Protein AF-A0A453C7H9-F1 (afdb_monomer)

Solvent-accessible surface area (backbone atoms only — not comparable to full-atom values): 8971 Å² total; per-residue (Å²): 104,74,91,71,51,51,83,76,53,84,48,69,52,70,40,24,68,47,97,87,69,44,64,48,38,49,47,71,56,52,51,54,49,48,54,53,46,32,64,76,57,70,44,81,56,38,43,32,42,24,43,53,42,74,26,90,89,40,64,57,54,55,31,38,53,42,52,50,50,38,36,75,70,54,40,25,74,35,36,28,39,18,72,64,52,50,68,54,49,54,53,29,35,74,70,41,71,64,36,28,60,39,48,76,50,50,99,89,40,60,74,49,63,77,46,40,51,55,45,55,59,60,71,41,68,86,60,91,59,77,64,59,74,52,66,50,83,73,80,79,78,76,82,76,88,77,78,90,77,92,80,133

InterPro domains:
  IPR023210 NADP-dependent oxidoreductase domain [PF00248] (4-121)
  IPR036812 NAD(P)-dependent oxidoreductase domain superfamily [G3DSA:3.20.20.100] (1-128)
  IPR036812 NAD(P)-dependent oxidoreductase domain superfamily [SSF51430] (5-122)
  IPR050791 Aldo/Keto Reductase [PTHR43625] (3-123)

Radius of gyration: 18.59 Å; Cα contacts (8 Å, |Δi|>4): 215; chains: 1; bounding box: 72×34×39 Å

Secondary structure (DSSP, 8-state):
-TTTGGGG---EEEE-B-TT--B---HHHHHHHHHHHHHHHT-S-EEEEEESS--SSS-HHHHHHHHHHHHHTTSEEEEEEES--HHHHHHHHHHS-EEEEE---BTTB-GGGTTHHHHHHHHTSS--------------------------

Structure (mmCIF, N/CA/C/O backbone):
data_AF-A0A453C7H9-F1
#
_entry.id   AF-A0A453C7H9-F1
#
loop_
_atom_site.group_PDB
_atom_site.id
_atom_site.type_symbol
_atom_site.label_atom_id
_atom_site.label_alt_id
_atom_site.label_comp_id
_atom_site.label_asym_id
_atom_site.label_entity_id
_atom_site.label_seq_id
_atom_site.pdbx_PDB_ins_code
_atom_site.Cartn_x
_atom_site.Cartn_y
_atom_site.Cartn_z
_atom_site.occupancy
_atom_site.B_iso_or_equiv
_atom_site.auth_seq_id
_atom_site.auth_comp_id
_atom_site.auth_asym_id
_atom_site.auth_atom_id
_atom_site.pdbx_PDB_model_num
ATOM 1 N N . LEU A 1 1 ? -5.300 3.033 21.715 1.00 62.72 1 LEU A N 1
ATOM 2 C CA . LEU A 1 1 ? -5.987 4.305 21.370 1.00 62.72 1 LEU A CA 1
ATOM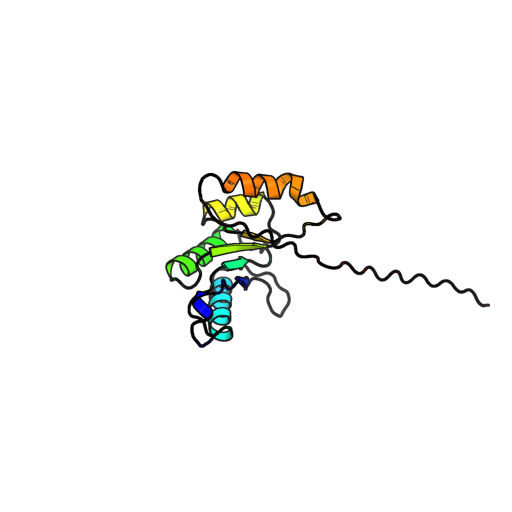 3 C C . LEU A 1 1 ? -7.303 4.422 22.161 1.00 62.72 1 LEU A C 1
ATOM 5 O O . LEU A 1 1 ? -8.373 4.353 21.574 1.00 62.72 1 LEU A O 1
ATOM 9 N N . GLN A 1 2 ? -7.241 4.536 23.494 1.00 60.38 2 GLN A N 1
ATOM 10 C CA . GLN A 1 2 ? -8.435 4.568 24.362 1.00 60.38 2 GLN A CA 1
ATOM 11 C C . GLN A 1 2 ? -8.985 5.997 24.545 1.00 60.38 2 GLN A C 1
ATOM 13 O O . GLN A 1 2 ? -8.281 6.969 24.279 1.00 60.38 2 GLN A O 1
ATOM 18 N N . GLY A 1 3 ? -10.243 6.122 24.993 1.00 67.12 3 GLY A N 1
ATOM 19 C CA . GLY A 1 3 ? -10.844 7.404 25.399 1.00 67.12 3 GLY A CA 1
ATOM 20 C C . GLY A 1 3 ? -11.319 8.317 24.258 1.00 67.12 3 GLY A C 1
ATOM 21 O O . GLY A 1 3 ? -11.226 9.533 24.375 1.00 67.12 3 GLY A O 1
ATOM 22 N N . GLY A 1 4 ? -11.777 7.761 23.128 1.00 75.69 4 GLY A N 1
ATOM 23 C CA . GLY A 1 4 ? -12.333 8.538 22.002 1.00 75.69 4 GLY A CA 1
ATOM 24 C C . GLY A 1 4 ? -11.297 9.212 21.089 1.00 75.69 4 GLY A C 1
ATOM 25 O O . GLY A 1 4 ? -11.651 9.788 20.063 1.00 75.69 4 GLY A O 1
ATOM 26 N N . ALA A 1 5 ? -10.000 9.107 21.401 1.00 83.69 5 ALA A N 1
ATOM 27 C CA . ALA A 1 5 ? -8.930 9.650 20.561 1.00 83.69 5 ALA A CA 1
ATOM 28 C C . ALA A 1 5 ? -8.818 8.952 19.193 1.00 83.69 5 ALA A C 1
ATOM 30 O O . ALA A 1 5 ? -8.348 9.565 18.237 1.00 83.69 5 ALA A O 1
ATOM 31 N N . ARG A 1 6 ? -9.268 7.691 19.079 1.00 89.00 6 ARG A N 1
ATOM 32 C CA . ARG A 1 6 ? -9.210 6.905 17.834 1.00 89.00 6 ARG A CA 1
ATOM 33 C C . ARG A 1 6 ? -9.883 7.617 16.661 1.00 89.00 6 ARG A C 1
ATOM 35 O O . ARG A 1 6 ? -9.363 7.547 15.554 1.00 89.00 6 ARG A O 1
ATOM 42 N N . GLU A 1 7 ? -10.997 8.298 16.901 1.00 86.88 7 GLU A N 1
ATOM 43 C CA . GLU A 1 7 ? -11.773 8.972 15.851 1.00 86.88 7 GLU A CA 1
ATOM 44 C C . GLU A 1 7 ? -11.144 10.294 15.399 1.00 86.88 7 GLU A C 1
ATOM 46 O O . GLU A 1 7 ? -11.455 10.806 14.328 1.00 86.88 7 GLU A O 1
ATOM 51 N N . LYS A 1 8 ? -10.205 10.825 16.191 1.00 90.06 8 LYS A N 1
ATOM 52 C CA . LYS A 1 8 ? -9.493 12.079 15.918 1.00 90.06 8 LYS A CA 1
ATOM 53 C C . LYS A 1 8 ? -8.161 11.871 15.198 1.00 90.06 8 LYS A C 1
ATOM 55 O O . LYS A 1 8 ? -7.481 12.850 14.909 1.00 90.06 8 LYS A O 1
ATOM 60 N N . VAL A 1 9 ? -7.767 10.622 14.939 1.00 91.12 9 VAL A N 1
ATOM 61 C CA . VAL A 1 9 ? -6.484 10.284 14.312 1.00 91.12 9 VAL A CA 1
ATOM 62 C C . VAL A 1 9 ? -6.677 9.373 13.108 1.00 91.12 9 VAL A C 1
ATOM 64 O O . VAL A 1 9 ? -7.509 8.466 13.126 1.00 91.12 9 VAL A O 1
ATOM 67 N N . GLN A 1 10 ? -5.862 9.583 12.076 1.00 93.06 10 GLN A N 1
ATOM 68 C CA . GLN A 1 10 ? -5.737 8.662 10.951 1.00 93.06 10 GLN A CA 1
ATOM 69 C C . GLN A 1 10 ? -4.538 7.747 11.195 1.00 93.06 10 GLN A C 1
ATOM 71 O O . GLN A 1 10 ? -3.390 8.189 11.226 1.00 93.06 10 GLN A O 1
ATOM 76 N N . LEU A 1 11 ? -4.810 6.461 11.392 1.00 94.88 11 LEU A N 1
ATOM 77 C CA . LEU A 1 11 ? -3.805 5.448 11.669 1.00 94.88 11 LEU A CA 1
ATOM 78 C C . LEU A 1 11 ? -3.299 4.827 10.367 1.00 94.88 11 LEU A C 1
ATOM 80 O O . LEU A 1 11 ? -4.046 4.146 9.661 1.00 94.88 11 LEU A O 1
ATOM 84 N N . ALA A 1 12 ? -2.012 5.029 10.089 1.00 96.62 12 ALA A N 1
ATOM 85 C CA . ALA A 1 12 ? -1.323 4.423 8.961 1.00 96.62 12 ALA A CA 1
ATOM 86 C C . ALA A 1 12 ? -0.355 3.325 9.419 1.00 96.62 12 ALA A C 1
ATOM 88 O O . ALA A 1 12 ? 0.438 3.529 10.338 1.00 96.62 12 ALA A O 1
ATOM 89 N N . THR A 1 13 ? -0.380 2.167 8.760 1.00 97.94 13 THR A N 1
ATOM 90 C CA . THR A 1 13 ? 0.595 1.087 8.987 1.00 97.94 13 THR A CA 1
ATOM 91 C C . THR A 1 13 ? 0.868 0.317 7.696 1.00 97.94 13 THR A C 1
ATOM 93 O O . THR A 1 13 ? 0.279 0.607 6.655 1.00 97.94 13 THR A O 1
ATOM 96 N N . LYS A 1 14 ? 1.814 -0.624 7.729 1.00 98.38 14 LYS A N 1
ATOM 97 C CA . LYS A 1 14 ? 2.356 -1.281 6.537 1.00 98.38 14 LYS A CA 1
ATOM 98 C C . LYS A 1 14 ? 2.497 -2.787 6.726 1.00 98.38 14 LYS A C 1
ATOM 100 O O . LYS A 1 14 ? 2.695 -3.255 7.846 1.00 98.38 14 LYS A O 1
ATOM 105 N N . PHE A 1 15 ? 2.499 -3.522 5.622 1.00 98.50 15 PHE A N 1
ATOM 106 C CA . PHE A 1 15 ? 2.872 -4.936 5.566 1.00 98.50 15 PHE A CA 1
ATOM 107 C C . PHE A 1 15 ? 3.858 -5.208 4.439 1.00 98.50 15 PHE A C 1
ATOM 109 O O . PHE A 1 15 ? 4.140 -4.339 3.623 1.00 98.50 15 PHE A O 1
ATOM 116 N N . GLY A 1 16 ? 4.356 -6.435 4.368 1.00 96.44 16 GLY A N 1
ATOM 117 C CA . GLY A 1 16 ? 5.062 -6.927 3.189 1.00 96.44 16 GLY A CA 1
ATOM 118 C C . GLY A 1 16 ? 6.536 -7.207 3.413 1.00 96.44 16 GLY A C 1
ATOM 119 O O . GLY A 1 16 ? 7.135 -7.799 2.536 1.00 96.44 16 GLY A O 1
ATOM 120 N N . ILE A 1 17 ? 7.109 -6.847 4.566 1.00 97.31 17 ILE A N 1
ATOM 121 C CA . ILE A 1 17 ? 8.457 -7.275 4.969 1.00 97.31 17 ILE A CA 1
ATOM 122 C C . ILE A 1 17 ? 8.318 -8.242 6.144 1.00 97.31 17 ILE A C 1
ATOM 124 O O . ILE A 1 17 ? 7.788 -7.867 7.193 1.00 97.31 17 ILE A O 1
ATOM 128 N N . THR A 1 18 ? 8.784 -9.478 5.975 1.00 95.81 18 THR A N 1
ATOM 129 C CA . THR A 1 18 ? 8.774 -10.494 7.036 1.00 95.81 18 THR A CA 1
ATOM 130 C C . THR A 1 18 ? 9.902 -10.251 8.050 1.00 95.81 18 THR A C 1
ATOM 132 O O . THR A 1 18 ? 10.865 -9.541 7.747 1.00 95.81 18 THR A O 1
ATOM 135 N N . PRO A 1 19 ? 9.860 -10.867 9.248 1.00 92.44 19 PRO A N 1
ATOM 136 C CA . PRO A 1 19 ? 10.996 -10.844 10.175 1.00 92.44 19 PRO A CA 1
ATOM 137 C C . PRO A 1 19 ? 12.301 -11.387 9.566 1.00 92.44 19 PRO A C 1
ATOM 139 O O . PRO A 1 19 ? 13.380 -10.920 9.918 1.00 92.44 19 PRO A O 1
ATOM 142 N N . ALA A 1 20 ? 12.199 -12.312 8.605 1.00 95.62 20 ALA A N 1
ATOM 143 C CA . ALA A 1 20 ? 13.325 -12.841 7.834 1.00 95.62 20 ALA A CA 1
ATOM 144 C C . ALA A 1 20 ? 13.797 -11.900 6.704 1.00 95.62 20 ALA A C 1
ATOM 146 O O . ALA A 1 20 ? 14.685 -12.256 5.937 1.00 95.62 20 ALA A O 1
ATOM 147 N N . ARG A 1 21 ? 13.229 -10.688 6.610 1.00 93.56 21 ARG A N 1
ATOM 148 C CA . ARG A 1 21 ? 13.496 -9.670 5.578 1.00 93.56 21 ARG A CA 1
ATOM 149 C C . ARG A 1 21 ? 13.115 -10.082 4.155 1.00 93.56 21 ARG A C 1
ATOM 151 O O . ARG A 1 21 ? 13.595 -9.491 3.191 1.00 93.56 21 ARG A O 1
ATOM 158 N N . GLU A 1 22 ? 12.208 -11.038 4.020 1.00 96.38 22 GLU A N 1
ATOM 159 C CA . GLU A 1 22 ? 11.613 -11.385 2.731 1.00 96.38 22 GLU A CA 1
ATOM 160 C C . GLU A 1 22 ? 10.491 -10.405 2.394 1.00 96.38 22 GLU A C 1
ATOM 162 O O . GLU A 1 22 ? 9.793 -9.915 3.290 1.00 96.38 22 GLU A O 1
ATOM 167 N N . VAL A 1 23 ? 10.295 -10.145 1.101 1.00 98.12 23 VAL A N 1
ATOM 168 C CA . VAL A 1 23 ? 9.156 -9.360 0.624 1.00 98.12 23 VAL A CA 1
ATOM 169 C C . VAL A 1 23 ? 8.024 -10.305 0.243 1.00 98.12 23 VAL A C 1
ATOM 171 O O . VAL A 1 23 ? 8.233 -11.186 -0.585 1.00 98.12 23 VAL A O 1
ATOM 174 N N . ARG A 1 24 ? 6.840 -10.125 0.839 1.00 98.25 24 ARG A N 1
ATOM 175 C CA . ARG A 1 24 ? 5.658 -10.965 0.587 1.00 98.25 24 ARG A CA 1
ATOM 176 C C . ARG A 1 24 ? 4.414 -10.144 0.270 1.00 98.25 24 ARG A C 1
ATOM 178 O O . ARG A 1 24 ? 3.987 -9.313 1.072 1.00 98.25 24 ARG A O 1
ATOM 185 N N . GLY A 1 25 ? 3.819 -10.416 -0.886 1.00 97.62 25 GLY A N 1
ATOM 186 C CA . GLY A 1 25 ? 2.565 -9.833 -1.368 1.00 97.62 25 GLY A CA 1
ATOM 187 C C . GLY A 1 25 ? 1.447 -10.855 -1.575 1.00 97.62 25 GLY A C 1
ATOM 188 O O . GLY A 1 25 ? 0.364 -10.490 -2.019 1.00 97.62 25 GLY A O 1
ATOM 189 N N . ASP A 1 26 ? 1.670 -12.133 -1.269 1.00 98.38 26 ASP A N 1
ATOM 190 C CA . ASP A 1 26 ? 0.644 -13.153 -1.465 1.00 98.38 26 ASP A CA 1
ATOM 191 C C . ASP A 1 26 ? -0.582 -12.931 -0.550 1.00 98.38 26 ASP A C 1
ATOM 193 O O . ASP A 1 26 ? -0.427 -12.503 0.599 1.00 98.38 26 ASP A O 1
ATOM 197 N N . PRO A 1 27 ? -1.806 -13.255 -1.012 1.00 98.56 27 PRO A N 1
ATOM 198 C CA . PRO A 1 27 ? -3.041 -12.966 -0.280 1.00 98.56 27 PRO A CA 1
ATOM 199 C C . PRO A 1 27 ? -3.076 -13.501 1.157 1.00 98.56 27 PRO A C 1
ATOM 201 O O . PRO A 1 27 ? -3.549 -12.820 2.069 1.00 98.56 27 PRO A O 1
ATOM 204 N N . ALA A 1 28 ? -2.542 -14.705 1.383 1.00 98.44 28 ALA A N 1
ATOM 205 C CA . ALA A 1 28 ? -2.521 -15.307 2.712 1.00 98.44 28 ALA A CA 1
ATOM 206 C C . ALA A 1 28 ? -1.688 -14.462 3.688 1.00 98.44 28 ALA A C 1
ATOM 208 O O . ALA A 1 28 ? -2.119 -14.202 4.815 1.00 98.44 28 ALA A O 1
ATOM 209 N N . TYR A 1 29 ? -0.528 -13.974 3.240 1.00 98.50 29 TYR A N 1
ATOM 210 C CA . TYR A 1 29 ? 0.305 -13.086 4.040 1.00 98.50 29 TYR A CA 1
ATOM 211 C C . TYR A 1 29 ? -0.316 -11.703 4.247 1.00 98.50 29 TYR A C 1
ATOM 213 O O . TYR A 1 29 ? -0.288 -11.206 5.373 1.00 98.50 29 TYR A O 1
ATOM 221 N N . VAL A 1 30 ? -0.909 -11.098 3.207 1.00 98.62 30 VAL A N 1
ATOM 222 C CA . VAL A 1 30 ? -1.599 -9.795 3.315 1.00 98.62 30 VAL A CA 1
ATOM 223 C C . VAL A 1 30 ? -2.625 -9.835 4.448 1.00 98.62 30 VAL A C 1
ATOM 225 O O . VAL A 1 30 ? -2.612 -8.981 5.338 1.00 98.62 30 VAL A O 1
ATOM 228 N N . ARG A 1 31 ? -3.483 -10.861 4.455 1.00 98.62 31 ARG A N 1
ATOM 229 C CA . ARG A 1 31 ? -4.513 -11.032 5.482 1.00 98.62 31 ARG A CA 1
ATOM 230 C C . ARG A 1 31 ? -3.906 -11.253 6.862 1.00 98.62 31 ARG A C 1
ATOM 232 O O . ARG A 1 31 ? -4.238 -10.515 7.784 1.00 98.62 31 ARG A O 1
ATOM 239 N N . ALA A 1 32 ? -2.984 -12.205 7.003 1.00 98.56 32 ALA A N 1
ATOM 240 C CA . ALA A 1 32 ? -2.346 -12.492 8.288 1.00 98.56 32 ALA A CA 1
ATOM 241 C C . ALA A 1 32 ? -1.641 -11.258 8.883 1.00 98.56 32 ALA A C 1
ATOM 243 O O . ALA A 1 32 ? -1.725 -10.999 10.086 1.00 98.56 32 ALA A O 1
ATOM 244 N N . ALA A 1 33 ? -0.980 -10.458 8.043 1.00 98.56 33 ALA A N 1
ATOM 245 C CA . ALA A 1 33 ? -0.327 -9.228 8.467 1.00 98.56 33 ALA A CA 1
ATOM 246 C C . ALA A 1 33 ? -1.333 -8.142 8.884 1.00 98.56 33 ALA A C 1
ATOM 248 O O . ALA A 1 33 ? -1.049 -7.385 9.820 1.00 98.56 33 ALA A O 1
ATOM 249 N N . CYS A 1 34 ? -2.492 -8.063 8.222 1.00 98.69 34 CYS A N 1
ATOM 250 C CA . CYS A 1 34 ? -3.558 -7.122 8.562 1.00 98.69 34 CYS A CA 1
ATOM 251 C C . CYS A 1 34 ? -4.162 -7.464 9.925 1.00 98.69 34 CYS A C 1
ATOM 253 O O . CYS A 1 34 ? -4.097 -6.638 10.835 1.00 98.69 34 CYS A O 1
ATOM 255 N N . GLU A 1 35 ? -4.611 -8.708 10.109 1.00 98.56 35 GLU A N 1
ATOM 256 C CA . GLU A 1 35 ? -5.171 -9.199 11.378 1.00 98.56 35 GLU A CA 1
ATOM 257 C C . GLU A 1 35 ? -4.181 -9.026 12.533 1.00 98.56 35 GLU A C 1
ATOM 259 O O . GLU A 1 35 ? -4.512 -8.489 13.590 1.00 98.56 35 GLU A O 1
ATOM 264 N N . GLY A 1 36 ? -2.915 -9.397 12.311 1.00 98.44 36 GLY A N 1
ATOM 265 C CA . GLY A 1 36 ? -1.872 -9.207 13.313 1.00 98.44 36 GLY A CA 1
ATOM 266 C C . GLY A 1 36 ? -1.654 -7.734 13.671 1.00 98.44 36 GLY A C 1
ATOM 267 O O . GLY A 1 36 ? -1.333 -7.420 14.816 1.00 98.44 36 GLY A O 1
ATOM 268 N N . SER A 1 37 ? -1.819 -6.817 12.714 1.00 98.19 37 SER A N 1
ATOM 269 C CA . SER A 1 37 ? -1.691 -5.377 12.964 1.00 98.19 37 SER A CA 1
ATOM 270 C C . SER A 1 37 ? -2.869 -4.840 13.768 1.00 98.19 37 SER A C 1
ATOM 272 O O . SER A 1 37 ? -2.635 -4.130 14.743 1.00 98.19 37 SER A O 1
ATOM 274 N N . LEU A 1 38 ? -4.100 -5.219 13.412 1.00 98.06 38 LEU A N 1
ATOM 275 C CA . LEU A 1 38 ? -5.317 -4.870 14.153 1.00 98.06 38 LEU A CA 1
ATOM 276 C C . LEU A 1 38 ? -5.221 -5.323 15.613 1.00 98.06 38 LEU A C 1
ATOM 278 O O . LEU A 1 38 ? -5.395 -4.512 16.523 1.00 98.06 38 LEU A O 1
ATOM 282 N N . ALA A 1 39 ? -4.814 -6.577 15.834 1.00 98.00 39 ALA A N 1
ATOM 283 C CA . ALA A 1 39 ? -4.632 -7.140 17.168 1.00 98.00 39 ALA A CA 1
ATOM 284 C C . ALA A 1 39 ? -3.582 -6.377 17.995 1.00 98.00 39 ALA A C 1
ATOM 286 O O . ALA A 1 39 ? -3.846 -6.003 19.135 1.00 98.00 39 ALA A O 1
ATOM 287 N N . ARG A 1 40 ? -2.401 -6.090 17.423 1.00 97.19 40 ARG A N 1
ATOM 288 C CA . ARG A 1 40 ? -1.338 -5.340 18.123 1.00 97.19 40 ARG A CA 1
ATOM 289 C C . ARG A 1 40 ? -1.729 -3.899 18.438 1.00 97.19 40 ARG A C 1
ATOM 291 O O . ARG A 1 40 ? -1.303 -3.358 19.453 1.00 97.19 40 ARG A O 1
ATOM 298 N N . LEU A 1 41 ? -2.484 -3.263 17.546 1.00 95.00 41 LEU A N 1
ATOM 299 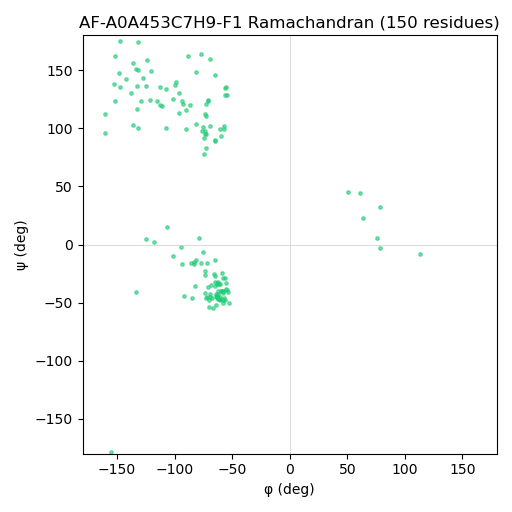C CA . LEU A 1 41 ? -2.909 -1.871 17.694 1.00 95.00 41 LEU A CA 1
ATOM 300 C C . LEU A 1 41 ? -4.158 -1.738 18.579 1.00 95.00 41 LEU A C 1
ATOM 302 O O . LEU A 1 41 ? -4.439 -0.636 19.059 1.00 95.00 41 LEU A O 1
ATOM 306 N N . GLY A 1 42 ? -4.882 -2.839 18.809 1.00 95.31 42 GLY A N 1
ATOM 307 C CA . GLY A 1 42 ? -6.139 -2.859 19.553 1.00 95.31 42 GLY A CA 1
ATOM 308 C C . GLY A 1 42 ? -7.205 -2.000 18.876 1.00 95.31 42 GLY A C 1
ATOM 309 O O . GLY A 1 42 ? -7.834 -1.173 19.536 1.00 95.31 42 GLY A O 1
ATOM 310 N N . VAL A 1 43 ? -7.331 -2.120 17.550 1.00 95.31 43 VAL A N 1
ATOM 311 C CA . VAL A 1 43 ? -8.309 -1.385 16.735 1.00 95.31 43 VAL A CA 1
ATOM 312 C C . VAL A 1 43 ? -9.002 -2.326 15.763 1.00 95.31 43 VAL A C 1
ATOM 314 O O . VAL A 1 43 ? -8.382 -3.263 15.270 1.00 95.31 43 VAL A O 1
ATOM 317 N N . ASP A 1 44 ? -10.244 -2.008 15.416 1.00 95.38 44 ASP A N 1
ATOM 318 C CA . ASP A 1 44 ? -11.027 -2.799 14.455 1.00 95.38 44 ASP A CA 1
ATOM 319 C C . ASP A 1 44 ? -10.765 -2.395 12.997 1.00 95.38 44 ASP A C 1
ATOM 321 O O . ASP A 1 44 ? -11.099 -3.120 12.064 1.00 95.38 44 ASP A O 1
ATOM 325 N N . CYS A 1 45 ? -10.157 -1.222 12.788 1.00 96.69 45 CYS A N 1
ATOM 326 C CA . CYS A 1 45 ? -9.950 -0.649 11.466 1.00 96.69 45 CYS A CA 1
ATOM 327 C C . CYS A 1 45 ? -8.649 0.164 11.386 1.00 96.69 45 CYS A C 1
ATOM 329 O O . CYS A 1 45 ? -8.363 0.994 12.259 1.00 96.69 45 CYS A O 1
ATOM 331 N N . ILE A 1 46 ? -7.894 -0.031 10.304 1.00 97.81 46 ILE A N 1
ATOM 332 C CA . ILE A 1 46 ? -6.734 0.772 9.897 1.00 97.81 46 ILE A CA 1
ATOM 333 C C . ILE A 1 46 ? -7.198 1.808 8.869 1.00 97.81 46 ILE A C 1
ATOM 335 O O . ILE A 1 46 ? -7.852 1.462 7.887 1.00 97.81 46 ILE A O 1
ATOM 339 N N . ASP A 1 47 ? -6.846 3.083 9.051 1.00 96.69 47 ASP A N 1
ATOM 340 C CA . ASP A 1 47 ? -7.271 4.107 8.092 1.00 96.69 47 ASP A CA 1
ATOM 341 C C . ASP A 1 47 ? -6.491 3.992 6.783 1.00 96.69 47 ASP A C 1
ATOM 343 O O . ASP A 1 47 ? -7.110 3.987 5.730 1.00 96.69 47 ASP A O 1
ATOM 347 N N . LEU A 1 48 ? -5.163 3.845 6.822 1.00 97.12 48 LEU A N 1
ATOM 348 C CA . LEU A 1 48 ? -4.335 3.736 5.618 1.00 97.12 48 LEU A CA 1
ATOM 349 C C . LEU A 1 48 ? -3.344 2.574 5.717 1.00 97.12 48 LEU A C 1
ATOM 351 O O . LEU A 1 48 ? -2.452 2.568 6.567 1.00 97.12 48 LEU A O 1
ATOM 355 N N . TYR A 1 49 ? -3.495 1.586 4.838 1.00 98.38 49 TYR A N 1
ATOM 356 C CA . TYR A 1 49 ? -2.682 0.375 4.853 1.00 98.38 49 TYR A CA 1
ATOM 357 C C . TYR A 1 49 ? -1.777 0.291 3.627 1.00 98.38 49 TYR A C 1
ATOM 359 O O . TYR A 1 49 ? -2.250 0.273 2.491 1.00 98.38 49 TYR A O 1
ATOM 367 N 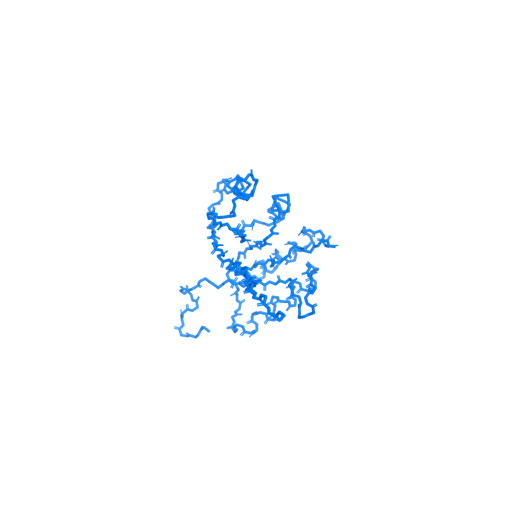N . TYR A 1 50 ? -0.467 0.251 3.867 1.00 98.31 50 TYR A N 1
ATOM 368 C CA . TYR A 1 50 ? 0.546 0.249 2.816 1.00 98.31 50 TYR A CA 1
ATOM 369 C C . TYR A 1 50 ? 1.087 -1.148 2.522 1.00 98.31 50 TYR A C 1
ATOM 371 O O . TYR A 1 50 ? 1.502 -1.854 3.445 1.00 98.31 50 TYR A O 1
ATOM 379 N N . GLN A 1 51 ? 1.254 -1.481 1.240 1.00 98.25 51 GLN A N 1
ATOM 380 C CA . GLN A 1 51 ? 2.283 -2.448 0.856 1.00 98.25 51 GLN A CA 1
ATOM 381 C C . GLN A 1 51 ? 3.655 -1.763 0.963 1.00 98.25 51 GLN A C 1
ATOM 383 O O . GLN A 1 51 ? 3.954 -0.830 0.223 1.00 98.25 51 GLN A O 1
ATOM 388 N N . HIS A 1 52 ? 4.477 -2.200 1.917 1.00 97.50 52 HIS A N 1
ATOM 389 C CA . HIS A 1 52 ? 5.744 -1.561 2.282 1.00 97.50 52 HIS A CA 1
ATOM 390 C C . HIS A 1 52 ? 6.822 -1.732 1.206 1.00 97.50 52 HIS A C 1
ATOM 392 O O . HIS A 1 52 ? 7.632 -0.834 0.992 1.00 97.50 52 HIS A O 1
ATOM 398 N N . ARG A 1 53 ? 6.852 -2.888 0.542 1.00 97.31 53 ARG A N 1
ATOM 399 C CA . ARG A 1 53 ? 7.718 -3.174 -0.604 1.00 97.31 53 ARG A CA 1
ATOM 400 C C . ARG A 1 53 ? 6.950 -4.029 -1.600 1.00 97.31 53 ARG A C 1
ATOM 402 O O . ARG A 1 53 ? 6.175 -4.902 -1.202 1.00 97.31 53 ARG A O 1
ATOM 409 N N . ILE A 1 54 ? 7.165 -3.765 -2.884 1.00 97.69 54 ILE A N 1
ATOM 410 C CA . ILE A 1 54 ? 6.527 -4.521 -3.959 1.00 97.69 54 ILE A CA 1
ATOM 411 C C . ILE A 1 54 ? 7.168 -5.905 -4.050 1.00 97.69 54 ILE A C 1
ATOM 413 O O . ILE A 1 54 ? 8.375 -6.029 -4.257 1.00 97.69 54 ILE A O 1
ATOM 417 N N . ASP A 1 55 ? 6.344 -6.936 -3.887 1.00 97.69 55 ASP A N 1
ATOM 418 C CA . ASP A 1 55 ? 6.739 -8.318 -4.139 1.00 97.69 55 ASP A CA 1
ATOM 419 C C . ASP A 1 55 ? 6.895 -8.518 -5.650 1.00 97.69 55 ASP A C 1
ATOM 421 O O . ASP A 1 55 ? 5.976 -8.245 -6.419 1.00 97.69 55 ASP A O 1
ATOM 425 N N . LYS A 1 56 ? 8.079 -8.955 -6.081 1.00 96.50 56 LYS A N 1
ATOM 426 C CA . LYS A 1 56 ? 8.392 -9.168 -7.501 1.00 96.50 56 LYS A CA 1
ATOM 427 C C . LYS A 1 56 ? 7.903 -10.524 -8.017 1.00 96.50 56 LYS A C 1
ATOM 429 O O . LYS A 1 56 ? 7.837 -10.707 -9.228 1.00 96.50 56 LYS A O 1
ATOM 434 N N . ASN A 1 57 ? 7.563 -11.449 -7.121 1.00 97.31 57 ASN A N 1
ATOM 435 C CA . ASN A 1 57 ? 7.120 -12.801 -7.458 1.00 97.31 57 ASN A CA 1
ATOM 436 C C . ASN A 1 57 ? 5.591 -12.911 -7.544 1.00 97.31 57 ASN A C 1
ATOM 438 O O . ASN A 1 57 ? 5.072 -13.871 -8.110 1.00 97.31 57 ASN A O 1
ATOM 442 N N . VAL A 1 58 ? 4.866 -11.932 -6.996 1.00 98.00 58 VAL A N 1
ATOM 443 C CA . VAL A 1 58 ? 3.400 -11.888 -6.995 1.00 98.00 58 VAL A CA 1
ATOM 444 C C . VAL A 1 58 ? 2.930 -10.689 -7.821 1.00 98.00 58 VAL A C 1
ATOM 446 O O . VAL A 1 58 ? 3.303 -9.556 -7.509 1.00 98.00 58 VAL A O 1
ATOM 449 N N . PRO A 1 59 ? 2.094 -10.883 -8.861 1.00 98.31 59 PRO A N 1
ATOM 450 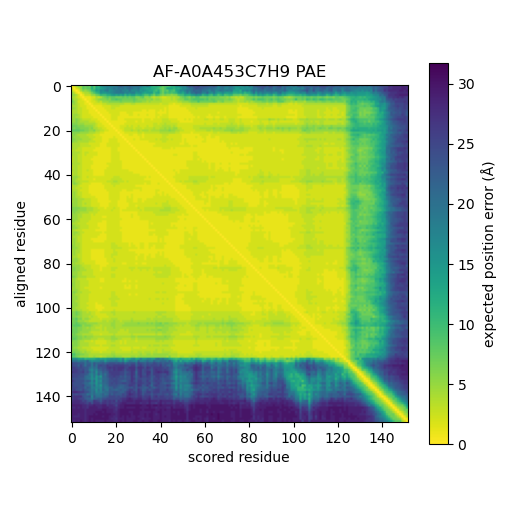C CA . PRO A 1 59 ? 1.505 -9.766 -9.590 1.00 98.31 59 PRO A CA 1
ATOM 451 C C . PRO A 1 59 ? 0.735 -8.841 -8.645 1.00 98.31 59 PRO A C 1
ATOM 453 O O . PRO A 1 59 ? -0.054 -9.302 -7.819 1.00 98.31 59 PRO A O 1
ATOM 456 N N . VAL A 1 60 ? 0.935 -7.529 -8.785 1.00 98.44 60 VAL A N 1
ATOM 457 C CA . VAL A 1 60 ? 0.356 -6.535 -7.868 1.00 98.44 60 VAL A CA 1
ATOM 458 C C . VAL A 1 60 ? -1.172 -6.609 -7.804 1.00 98.44 60 VAL A C 1
ATOM 460 O O . VAL A 1 60 ? -1.756 -6.339 -6.761 1.00 98.44 60 VAL A O 1
ATOM 463 N N . GLU A 1 61 ? -1.833 -7.035 -8.880 1.00 98.62 61 GLU A N 1
ATOM 464 C CA . GLU A 1 61 ? -3.283 -7.207 -8.945 1.00 98.62 61 GLU A CA 1
ATOM 465 C C . GLU A 1 61 ? -3.789 -8.269 -7.968 1.00 98.62 61 GLU A C 1
ATOM 467 O O . GLU A 1 61 ? -4.874 -8.118 -7.408 1.00 98.62 61 GLU A O 1
ATOM 472 N N . ILE A 1 62 ? -2.998 -9.320 -7.731 1.00 98.69 62 ILE A N 1
ATOM 473 C CA . ILE A 1 62 ? -3.332 -10.385 -6.782 1.00 98.69 62 ILE A CA 1
ATOM 474 C C . ILE A 1 62 ? -3.258 -9.841 -5.354 1.00 98.69 62 ILE A C 1
ATOM 476 O O . ILE A 1 62 ? -4.208 -10.000 -4.584 1.00 98.69 62 ILE A O 1
ATOM 480 N N . THR A 1 63 ? -2.179 -9.127 -5.026 1.00 98.62 63 THR A N 1
ATOM 481 C CA . THR A 1 63 ? -2.011 -8.446 -3.735 1.00 98.62 63 THR A CA 1
ATOM 482 C C . THR A 1 63 ? -3.146 -7.451 -3.485 1.00 98.62 63 THR A C 1
ATOM 484 O O . THR A 1 63 ? -3.809 -7.486 -2.448 1.00 98.62 63 THR A O 1
ATOM 487 N N . MET A 1 64 ? -3.420 -6.589 -4.467 1.00 98.56 64 MET A N 1
ATOM 488 C CA . MET A 1 64 ? -4.474 -5.575 -4.401 1.00 98.56 64 MET A CA 1
ATOM 489 C C . MET A 1 64 ? -5.871 -6.183 -4.326 1.00 98.56 64 MET A C 1
ATOM 491 O O . MET A 1 64 ? -6.744 -5.618 -3.670 1.00 98.56 64 MET A O 1
ATOM 495 N N . GLY A 1 65 ? -6.087 -7.341 -4.953 1.00 98.62 65 GLY A N 1
ATOM 496 C CA . GLY A 1 65 ? -7.329 -8.095 -4.844 1.00 98.62 65 GLY A CA 1
ATOM 497 C C . GLY A 1 65 ? -7.637 -8.491 -3.401 1.00 98.62 65 GLY A C 1
ATOM 498 O O . GLY A 1 65 ? -8.783 -8.373 -2.971 1.00 98.62 65 GLY A O 1
ATOM 499 N N . GLU A 1 66 ? -6.628 -8.893 -2.626 1.00 98.75 66 GLU A N 1
ATOM 500 C CA . GLU A 1 66 ? -6.825 -9.214 -1.211 1.00 98.75 66 GLU A CA 1
ATOM 501 C C . GLU A 1 66 ? -7.022 -7.964 -0.350 1.00 98.75 66 GLU A C 1
ATOM 503 O O . GLU A 1 66 ? -7.926 -7.933 0.485 1.00 98.75 66 GLU A O 1
ATOM 508 N N . ILE A 1 67 ? -6.254 -6.897 -0.594 1.00 98.19 67 ILE A N 1
ATOM 509 C CA . ILE A 1 67 ? -6.451 -5.623 0.115 1.00 98.19 67 ILE A CA 1
ATOM 510 C C . ILE A 1 67 ? -7.864 -5.078 -0.135 1.00 98.19 67 ILE A C 1
ATOM 512 O O . ILE A 1 67 ? -8.520 -4.619 0.796 1.00 98.19 67 ILE A O 1
ATOM 516 N N . LYS A 1 68 ? -8.381 -5.186 -1.364 1.00 98.44 68 LYS A N 1
ATOM 517 C CA . LYS A 1 68 ? -9.752 -4.784 -1.704 1.00 98.44 68 LYS A CA 1
ATOM 518 C C . LYS A 1 68 ? -10.797 -5.519 -0.861 1.00 98.44 68 LYS A C 1
ATOM 520 O O . LYS A 1 68 ? -11.757 -4.886 -0.431 1.00 98.44 68 LYS A O 1
ATOM 525 N N . LYS A 1 69 ? -10.611 -6.816 -0.590 1.00 98.75 69 LYS A N 1
ATOM 526 C CA . LYS A 1 69 ? -11.502 -7.566 0.314 1.00 98.75 69 LYS A CA 1
ATOM 527 C C . LYS A 1 69 ? -11.425 -7.024 1.737 1.00 98.75 69 LYS A C 1
ATOM 529 O O . LYS A 1 69 ? -12.459 -6.785 2.342 1.00 98.75 69 LYS A O 1
ATOM 534 N N . LEU A 1 70 ? -10.222 -6.742 2.244 1.00 98.69 70 LEU A N 1
ATOM 535 C CA . LEU A 1 70 ? -10.044 -6.132 3.571 1.00 98.69 70 LEU A CA 1
ATOM 536 C C . LEU A 1 70 ? -10.722 -4.756 3.677 1.00 98.69 70 LEU A C 1
ATOM 538 O O . LEU A 1 70 ? -11.245 -4.415 4.737 1.00 98.69 70 LEU A O 1
ATOM 542 N N . VAL A 1 71 ? -10.755 -3.989 2.581 1.00 98.38 71 VAL A N 1
ATOM 543 C CA . VAL A 1 71 ? -11.513 -2.732 2.511 1.00 98.38 71 VAL A CA 1
ATOM 544 C C . VAL A 1 71 ? -13.019 -2.978 2.569 1.00 98.38 71 VAL A C 1
ATOM 546 O O . VAL A 1 71 ? -13.720 -2.329 3.339 1.00 98.38 71 VAL A O 1
ATOM 549 N N . GLN A 1 72 ? -13.524 -3.950 1.808 1.00 98.44 72 GLN A N 1
ATOM 550 C CA . GLN A 1 72 ? -14.941 -4.336 1.834 1.00 98.44 72 GLN A CA 1
ATOM 551 C C . GLN A 1 72 ? -15.382 -4.883 3.201 1.00 98.44 72 GLN A C 1
ATOM 553 O O . GLN A 1 72 ? -16.513 -4.654 3.615 1.00 98.44 72 GLN A O 1
ATOM 558 N N . GLU A 1 73 ? -14.485 -5.562 3.917 1.00 98.44 73 GLU A N 1
ATOM 559 C CA . GLU A 1 73 ? -14.688 -6.046 5.288 1.00 98.44 73 GLU A CA 1
ATOM 560 C C . GLU A 1 73 ? -14.609 -4.928 6.347 1.00 98.44 73 GLU A C 1
ATOM 562 O O . GLU A 1 73 ? -14.838 -5.189 7.524 1.00 98.44 73 GLU A O 1
ATOM 567 N N . GLY A 1 74 ? -14.254 -3.694 5.968 1.00 98.19 74 GLY A N 1
ATOM 568 C CA . GLY A 1 74 ? -14.122 -2.562 6.891 1.00 98.19 74 GLY A CA 1
ATOM 569 C C . GLY A 1 74 ? -12.852 -2.572 7.751 1.00 98.19 74 GLY A C 1
ATOM 570 O O . GLY A 1 74 ? -12.676 -1.690 8.590 1.00 98.19 74 GLY A O 1
ATOM 571 N N . LYS A 1 75 ? -11.933 -3.519 7.527 1.00 98.44 75 LYS A N 1
ATOM 572 C CA . LYS A 1 75 ? -10.653 -3.628 8.254 1.00 98.44 75 LYS A CA 1
ATOM 573 C C . LYS A 1 75 ? -9.641 -2.569 7.833 1.00 98.44 75 LYS A C 1
ATOM 575 O O . LYS A 1 75 ? -8.766 -2.192 8.613 1.00 98.44 75 LYS A O 1
ATOM 580 N N . VAL A 1 76 ? -9.760 -2.085 6.600 1.00 98.31 76 VAL A N 1
ATOM 581 C CA . VAL A 1 76 ? -8.916 -1.042 6.010 1.00 98.31 76 VAL A CA 1
ATOM 582 C C . VAL A 1 76 ? -9.815 -0.004 5.337 1.00 98.31 76 VAL A C 1
ATOM 584 O O . VAL A 1 76 ? -10.750 -0.383 4.646 1.00 98.31 76 VAL A O 1
ATOM 587 N N . LYS A 1 77 ? -9.553 1.298 5.492 1.00 96.44 77 LYS A N 1
ATOM 588 C CA . LYS A 1 77 ? -10.314 2.332 4.751 1.00 96.44 77 LYS A CA 1
ATOM 589 C C . LYS A 1 77 ? -9.659 2.713 3.430 1.00 96.44 77 LYS A C 1
ATOM 591 O O . LYS A 1 77 ? -10.339 2.839 2.419 1.00 96.44 77 LYS A O 1
ATOM 596 N N . TYR A 1 78 ? -8.345 2.902 3.455 1.00 96.62 78 TYR A N 1
ATOM 597 C CA . TYR A 1 78 ? -7.565 3.430 2.346 1.00 96.62 78 TYR A CA 1
ATOM 598 C C . TYR A 1 78 ? -6.334 2.574 2.082 1.00 96.62 78 TYR A C 1
ATOM 600 O O . TYR A 1 78 ? -5.745 1.992 2.999 1.00 96.62 78 TYR A O 1
ATOM 608 N N . VAL A 1 79 ? -5.912 2.540 0.821 1.00 96.62 79 VAL A N 1
ATOM 609 C CA . VAL A 1 79 ? -4.775 1.732 0.376 1.00 96.62 79 VAL A CA 1
ATOM 610 C C . VAL A 1 79 ? -3.626 2.627 -0.045 1.00 96.62 79 VAL A C 1
ATOM 612 O O . VAL A 1 79 ? -3.815 3.609 -0.764 1.00 96.62 79 VAL A O 1
ATOM 615 N N . GLY A 1 80 ? -2.423 2.272 0.394 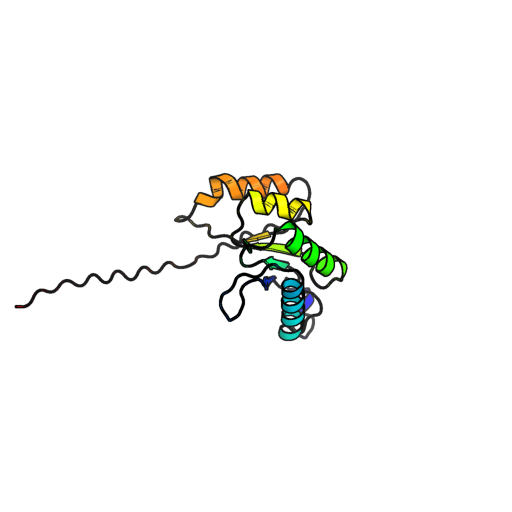1.00 96.38 80 GLY A N 1
ATOM 616 C CA . GLY A 1 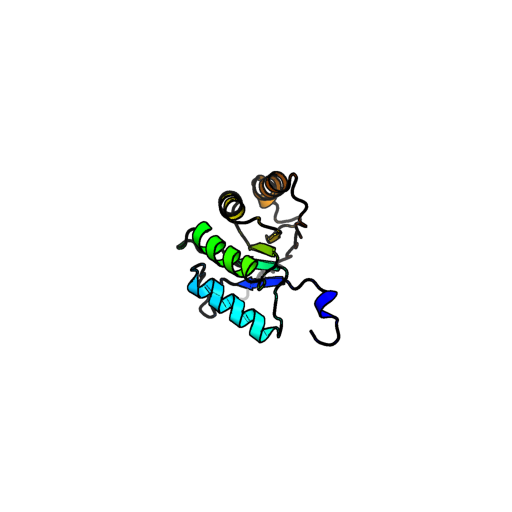80 ? -1.196 2.930 -0.017 1.00 96.38 80 GLY A CA 1
ATOM 617 C C . GLY A 1 80 ? -0.176 1.965 -0.609 1.00 96.38 80 GLY A C 1
ATOM 618 O O . GLY A 1 80 ? -0.190 0.762 -0.343 1.00 96.38 80 GLY A O 1
ATOM 619 N N . LEU A 1 81 ? 0.752 2.507 -1.389 1.00 96.88 81 LEU A N 1
ATOM 620 C CA . LEU A 1 81 ? 1.933 1.786 -1.869 1.00 96.88 81 LEU A CA 1
ATOM 621 C C . LEU A 1 81 ? 3.197 2.494 -1.393 1.00 96.88 81 LEU A C 1
ATOM 623 O O . LEU A 1 81 ? 3.199 3.711 -1.225 1.00 96.88 81 LEU A O 1
ATOM 627 N N . SER A 1 82 ? 4.273 1.746 -1.176 1.00 95.62 82 SER A N 1
ATOM 628 C CA . SER A 1 82 ? 5.589 2.308 -0.884 1.00 95.62 82 SER A CA 1
ATOM 629 C C . SER A 1 82 ? 6.629 1.781 -1.865 1.00 95.62 82 SER A C 1
ATOM 631 O O . SER A 1 82 ? 6.631 0.589 -2.176 1.00 95.62 82 SER A O 1
ATOM 633 N N . GLU A 1 83 ? 7.487 2.681 -2.357 1.00 94.00 83 GLU A N 1
ATOM 634 C CA . GLU A 1 83 ? 8.559 2.386 -3.324 1.00 94.00 83 GLU A CA 1
ATOM 635 C C . GLU A 1 83 ? 8.063 1.609 -4.557 1.00 94.00 83 GLU A C 1
ATOM 637 O O . GLU A 1 83 ? 8.638 0.600 -4.974 1.00 94.00 83 GLU A O 1
ATOM 642 N N . ALA A 1 84 ? 6.933 2.047 -5.113 1.00 95.56 84 ALA A N 1
ATOM 643 C CA . ALA A 1 84 ? 6.327 1.452 -6.297 1.00 95.56 84 ALA A CA 1
ATOM 644 C C . ALA A 1 84 ? 6.677 2.261 -7.551 1.00 95.56 84 ALA A C 1
ATOM 646 O O . ALA A 1 84 ? 6.616 3.487 -7.536 1.00 95.56 84 ALA A O 1
ATOM 647 N N . SER A 1 85 ? 6.966 1.573 -8.657 1.00 96.50 85 SER A N 1
ATOM 648 C CA . SER A 1 85 ? 7.140 2.221 -9.961 1.00 96.50 85 SER A CA 1
ATOM 649 C C . SER A 1 85 ? 5.816 2.764 -10.510 1.00 96.50 85 SER A C 1
ATOM 651 O O . SER A 1 85 ? 4.737 2.273 -10.158 1.00 96.50 85 SER A O 1
ATOM 653 N N . ALA A 1 86 ? 5.883 3.713 -11.451 1.00 96.06 86 ALA A N 1
ATOM 654 C CA . ALA A 1 86 ? 4.705 4.268 -12.123 1.00 96.06 86 ALA A CA 1
ATOM 655 C C . ALA A 1 86 ? 3.816 3.175 -12.746 1.00 96.06 86 ALA A C 1
ATOM 657 O O . ALA A 1 86 ? 2.588 3.221 -12.644 1.00 96.06 86 ALA A O 1
ATOM 658 N N . ALA A 1 87 ? 4.434 2.156 -13.353 1.00 97.56 87 ALA A N 1
ATOM 659 C CA . ALA A 1 87 ? 3.728 1.025 -13.948 1.00 97.56 87 ALA A CA 1
ATOM 660 C C . ALA A 1 87 ? 2.956 0.206 -12.900 1.00 97.56 87 ALA A C 1
ATOM 662 O O . ALA A 1 87 ? 1.782 -0.114 -13.102 1.00 97.56 87 ALA A O 1
ATOM 663 N N . THR A 1 88 ? 3.587 -0.094 -11.761 1.00 97.94 88 THR A N 1
ATOM 664 C CA . THR A 1 88 ? 2.942 -0.811 -10.653 1.00 97.94 88 THR A CA 1
ATOM 665 C C . THR A 1 88 ? 1.795 0.003 -10.062 1.00 97.94 88 THR A C 1
ATOM 667 O O . THR A 1 88 ? 0.722 -0.551 -9.835 1.00 97.94 88 THR A O 1
ATOM 670 N N . ILE A 1 89 ? 1.977 1.317 -9.879 1.00 97.06 89 ILE A N 1
ATOM 671 C CA . ILE A 1 89 ? 0.933 2.216 -9.365 1.00 97.06 89 ILE A CA 1
ATOM 672 C C . ILE A 1 89 ? -0.307 2.174 -10.263 1.00 97.06 89 ILE A C 1
ATOM 674 O O . ILE A 1 89 ? -1.411 1.988 -9.757 1.00 97.06 89 ILE A O 1
ATOM 678 N N . ARG A 1 90 ? -0.148 2.288 -11.589 1.00 97.25 90 ARG A N 1
ATOM 679 C CA . ARG A 1 90 ? -1.278 2.250 -12.538 1.00 97.25 90 ARG A CA 1
ATOM 680 C C . ARG A 1 90 ? -2.038 0.927 -12.480 1.00 97.25 90 ARG A C 1
ATOM 682 O O . ARG A 1 90 ? -3.264 0.931 -12.400 1.00 97.25 90 ARG A O 1
ATOM 689 N N . ARG A 1 91 ? -1.311 -0.193 -12.484 1.00 98.19 91 ARG A N 1
ATOM 690 C CA . ARG A 1 91 ? -1.891 -1.544 -12.412 1.00 98.19 91 ARG A CA 1
ATOM 691 C C . ARG A 1 91 ? -2.639 -1.778 -11.102 1.00 98.19 91 ARG A C 1
ATOM 693 O O . ARG A 1 91 ? -3.764 -2.264 -11.113 1.00 98.19 91 ARG A O 1
ATOM 700 N N . ALA A 1 92 ? -2.047 -1.372 -9.982 1.00 97.81 92 ALA A N 1
ATOM 701 C CA . ALA A 1 92 ? -2.673 -1.473 -8.671 1.00 97.81 92 ALA A CA 1
ATOM 702 C C . ALA A 1 92 ? -3.943 -0.611 -8.575 1.00 97.81 92 ALA A C 1
ATOM 704 O O . ALA A 1 92 ? -4.989 -1.097 -8.144 1.00 97.81 92 ALA A O 1
ATOM 705 N N . HIS A 1 93 ? -3.862 0.639 -9.044 1.00 96.88 93 HIS A N 1
ATOM 706 C CA . HIS A 1 93 ? -4.969 1.595 -9.027 1.00 96.88 93 HIS A CA 1
ATOM 707 C C . HIS A 1 93 ? -6.166 1.127 -9.868 1.00 96.88 93 HIS A C 1
ATOM 709 O O . HIS A 1 93 ? -7.309 1.390 -9.503 1.00 96.88 93 HIS A O 1
ATOM 715 N N . ALA A 1 94 ? -5.921 0.387 -10.955 1.00 96.94 94 ALA A N 1
ATOM 716 C CA . ALA A 1 94 ? -6.979 -0.220 -11.761 1.00 96.94 94 ALA A CA 1
ATOM 717 C C . ALA A 1 94 ? -7.782 -1.302 -11.005 1.00 96.94 94 ALA A C 1
ATOM 719 O O . ALA A 1 94 ? -8.952 -1.519 -11.315 1.00 96.94 94 ALA A O 1
ATOM 720 N N . VAL A 1 95 ? -7.191 -1.971 -10.005 1.00 97.94 95 VAL A N 1
ATOM 721 C CA . VAL A 1 95 ? -7.882 -2.983 -9.179 1.00 97.94 95 VAL A CA 1
ATOM 722 C C . VAL A 1 95 ? -8.648 -2.338 -8.023 1.00 97.94 95 VAL A C 1
ATOM 724 O O . VAL A 1 95 ? -9.806 -2.693 -7.756 1.00 97.94 95 VAL A O 1
ATOM 727 N N . HIS A 1 96 ? -7.996 -1.409 -7.323 1.00 96.12 96 HIS A N 1
ATOM 728 C CA . HIS A 1 96 ? -8.587 -0.606 -6.259 1.00 96.12 96 HIS A CA 1
ATOM 729 C C . HIS A 1 96 ? -7.857 0.745 -6.149 1.00 96.12 96 HIS A C 1
ATOM 731 O O . HIS A 1 96 ? -6.624 0.750 -6.204 1.00 96.12 96 HIS A O 1
ATOM 737 N N . PRO A 1 97 ? -8.570 1.873 -5.958 1.00 95.62 97 PRO A N 1
ATOM 738 C CA . PRO A 1 97 ? -7.946 3.191 -5.896 1.00 95.62 97 PRO A CA 1
ATOM 739 C C . PRO A 1 97 ? -6.831 3.281 -4.849 1.00 95.62 97 PRO A C 1
ATOM 741 O O . PRO A 1 97 ? -7.017 2.951 -3.679 1.00 95.62 97 PRO A O 1
ATOM 744 N N . ILE A 1 98 ? -5.667 3.766 -5.280 1.00 95.00 98 ILE A N 1
ATOM 745 C CA . ILE A 1 98 ? -4.533 4.062 -4.398 1.00 95.00 98 ILE A CA 1
ATOM 746 C C . ILE A 1 98 ? -4.688 5.475 -3.846 1.00 95.00 98 ILE A C 1
ATOM 748 O O . ILE A 1 98 ? -4.713 6.441 -4.607 1.00 95.00 98 ILE A O 1
ATOM 752 N N . THR A 1 99 ? -4.768 5.583 -2.522 1.00 94.31 99 THR A N 1
ATOM 753 C CA . THR A 1 99 ? -4.938 6.844 -1.791 1.00 94.31 99 THR A CA 1
ATOM 754 C C . THR A 1 99 ? -3.619 7.583 -1.599 1.00 94.31 99 THR A C 1
ATOM 756 O O . THR A 1 99 ? -3.601 8.809 -1.624 1.00 94.31 99 THR A O 1
ATOM 759 N N . ALA A 1 100 ? -2.516 6.860 -1.397 1.00 92.19 100 ALA A N 1
ATOM 760 C CA . ALA A 1 100 ? -1.210 7.464 -1.162 1.00 92.19 100 ALA A CA 1
ATOM 761 C C . ALA A 1 100 ? -0.068 6.600 -1.705 1.00 92.19 100 ALA A C 1
ATOM 763 O O . ALA A 1 100 ? -0.125 5.370 -1.672 1.00 92.19 100 ALA A O 1
ATOM 764 N N . VAL A 1 101 ? 1.004 7.252 -2.153 1.00 94.44 101 VAL A N 1
ATOM 765 C CA . VAL A 1 101 ? 2.273 6.598 -2.485 1.00 94.44 101 VAL A CA 1
ATOM 766 C C . VAL A 1 101 ? 3.362 7.221 -1.614 1.00 94.44 101 VAL A C 1
ATOM 768 O O . VAL A 1 101 ? 3.519 8.439 -1.599 1.00 94.44 101 VAL A O 1
ATOM 771 N N . GLN A 1 102 ? 4.081 6.385 -0.866 1.00 94.06 102 GLN A N 1
ATOM 772 C CA . GLN A 1 102 ? 5.212 6.773 -0.022 1.00 94.06 102 GLN A CA 1
ATOM 773 C C . GLN A 1 102 ? 6.526 6.426 -0.729 1.00 94.06 102 GLN A C 1
ATOM 775 O O . GLN A 1 102 ? 6.743 5.277 -1.111 1.00 94.06 102 GLN A O 1
ATOM 780 N N . LEU A 1 103 ? 7.397 7.413 -0.886 1.00 90.12 103 LEU A N 1
ATOM 781 C CA . LEU A 1 103 ? 8.651 7.310 -1.630 1.00 90.12 103 LEU A CA 1
ATOM 782 C C . LEU A 1 103 ? 9.683 8.290 -1.067 1.00 90.12 103 LEU A C 1
ATOM 784 O O . LEU A 1 103 ? 9.324 9.246 -0.371 1.00 90.12 103 LEU A O 1
ATOM 788 N N . GLU A 1 104 ? 10.951 8.065 -1.389 1.00 88.62 104 GLU A N 1
ATOM 789 C CA . GLU A 1 104 ? 12.008 9.040 -1.141 1.00 88.62 104 GLU A CA 1
ATOM 790 C C . GLU A 1 104 ? 11.868 10.237 -2.092 1.00 88.62 104 GLU A C 1
ATOM 792 O O . GLU A 1 104 ? 11.824 10.086 -3.311 1.00 88.62 104 GLU A O 1
ATOM 797 N N . TRP A 1 105 ? 11.782 11.440 -1.524 1.00 88.69 105 TRP A N 1
ATOM 798 C CA . TRP A 1 105 ? 11.789 12.688 -2.282 1.00 88.69 105 TRP A CA 1
ATOM 799 C C . TRP A 1 105 ? 12.361 13.806 -1.415 1.00 88.69 105 TRP A C 1
ATOM 801 O O . TRP A 1 105 ? 11.880 14.051 -0.307 1.00 88.69 105 TRP A O 1
ATOM 811 N N . SER A 1 106 ? 13.410 14.466 -1.892 1.00 86.62 106 SER A N 1
ATOM 812 C CA . SER A 1 106 ? 14.076 15.560 -1.183 1.00 86.62 106 SER A CA 1
ATOM 813 C C . SER A 1 106 ? 14.801 16.478 -2.169 1.00 86.62 106 SER A C 1
ATOM 815 O O . SER A 1 106 ? 14.796 16.242 -3.374 1.00 86.62 106 SER A O 1
ATOM 817 N N . LEU A 1 107 ? 15.486 17.510 -1.668 1.00 90.44 107 LEU A N 1
ATOM 818 C CA . LEU A 1 107 ? 16.364 18.334 -2.509 1.00 90.44 107 LEU A CA 1
ATOM 819 C C . LEU A 1 107 ? 17.487 17.522 -3.181 1.00 90.44 107 LEU A C 1
ATOM 821 O O . LEU A 1 107 ? 17.970 17.932 -4.233 1.00 90.44 107 LEU A O 1
ATOM 825 N N . TRP A 1 108 ? 17.874 16.382 -2.598 1.00 90.69 108 TRP A N 1
ATOM 826 C CA . TRP A 1 108 ? 18.951 15.514 -3.087 1.00 90.69 108 TRP A CA 1
ATOM 827 C C . TRP A 1 108 ? 18.462 14.275 -3.842 1.00 90.69 108 TRP A C 1
ATOM 829 O O . TRP A 1 108 ? 19.273 13.595 -4.458 1.00 90.69 108 TRP A O 1
ATOM 839 N N . SER A 1 109 ? 17.161 13.979 -3.813 1.00 85.44 109 SER A N 1
ATOM 840 C CA . SER A 1 109 ? 16.569 12.831 -4.504 1.00 85.44 109 SER A CA 1
ATOM 841 C C . SER A 1 109 ? 15.285 13.277 -5.193 1.00 85.44 109 SER A C 1
ATOM 843 O O . SER A 1 109 ? 14.271 13.517 -4.532 1.00 85.44 109 SER A O 1
ATOM 845 N N . ARG A 1 110 ? 15.359 13.475 -6.516 1.00 91.88 110 ARG A N 1
ATOM 846 C CA . ARG A 1 110 ? 14.285 14.060 -7.343 1.00 91.88 110 ARG A CA 1
ATOM 847 C C . ARG A 1 110 ? 13.864 13.189 -8.528 1.00 91.88 110 ARG A C 1
ATOM 849 O O . ARG A 1 110 ? 13.000 13.613 -9.286 1.00 91.88 110 ARG A O 1
ATOM 856 N N . ASP A 1 111 ? 14.403 11.978 -8.661 1.00 92.62 111 ASP A N 1
ATOM 857 C CA . ASP A 1 111 ? 14.146 11.078 -9.802 1.00 92.62 111 ASP A CA 1
ATOM 858 C C . ASP A 1 111 ? 12.643 10.807 -10.007 1.00 92.62 111 ASP A C 1
ATOM 860 O O . ASP A 1 111 ? 12.132 10.733 -11.119 1.00 92.62 111 ASP A O 1
ATOM 864 N N . VAL A 1 112 ? 11.895 10.777 -8.906 1.00 91.19 112 VAL A N 1
ATOM 865 C CA . VAL A 1 112 ? 10.443 10.554 -8.851 1.00 91.19 112 VAL A CA 1
ATOM 866 C C . VAL A 1 112 ? 9.601 11.652 -9.520 1.00 91.19 112 VAL A C 1
ATOM 868 O O . VAL A 1 112 ? 8.395 11.476 -9.720 1.00 91.19 112 VAL A O 1
ATOM 871 N N . GLU A 1 113 ? 10.198 12.802 -9.839 1.00 93.75 113 GLU A N 1
ATOM 872 C CA . GLU A 1 113 ? 9.534 13.887 -10.566 1.00 93.75 113 GLU A CA 1
ATOM 873 C C . GLU A 1 113 ? 9.346 13.579 -12.052 1.00 93.75 113 GLU A C 1
ATOM 875 O O . GLU A 1 113 ? 8.437 14.145 -12.664 1.00 93.75 113 GLU A O 1
ATOM 880 N N . GLU A 1 114 ? 10.153 12.674 -12.614 1.00 95.31 114 GLU A N 1
ATOM 881 C CA . GLU A 1 114 ? 10.089 12.301 -14.027 1.00 95.31 114 GLU A CA 1
ATOM 882 C C . GLU A 1 114 ? 8.812 11.513 -14.348 1.00 95.31 114 GLU A C 1
ATOM 884 O O . GLU A 1 114 ? 8.119 11.817 -15.322 1.00 95.31 114 GLU A O 1
ATOM 889 N N . ASP A 1 115 ? 8.453 10.532 -13.513 1.00 93.94 115 ASP A N 1
ATOM 890 C CA . ASP A 1 115 ? 7.396 9.571 -13.837 1.00 93.94 115 ASP A CA 1
ATOM 891 C C . ASP A 1 115 ? 6.376 9.330 -12.706 1.00 93.94 115 ASP A C 1
ATOM 893 O O . ASP A 1 115 ? 5.167 9.269 -12.977 1.00 93.94 115 ASP A O 1
ATOM 897 N N . ILE A 1 116 ? 6.805 9.235 -11.442 1.00 93.06 116 ILE A N 1
ATOM 898 C CA . ILE A 1 116 ? 5.928 8.908 -10.306 1.00 93.06 116 ILE A CA 1
ATOM 899 C C . ILE A 1 116 ? 4.971 10.059 -9.994 1.00 93.06 116 ILE A C 1
ATOM 901 O O . ILE A 1 116 ? 3.755 9.856 -9.966 1.00 93.06 116 ILE A O 1
ATOM 905 N N . ILE A 1 117 ? 5.482 11.277 -9.785 1.00 92.06 117 ILE A N 1
ATOM 906 C CA . ILE A 1 117 ? 4.656 12.449 -9.451 1.00 92.06 117 ILE A CA 1
ATOM 907 C C . ILE A 1 117 ? 3.636 12.759 -10.563 1.00 92.06 117 ILE A C 1
ATOM 909 O O . ILE A 1 117 ? 2.452 12.923 -10.238 1.00 92.06 117 ILE A O 1
ATOM 913 N N . PRO A 1 118 ? 4.015 12.795 -11.859 1.00 93.81 118 PRO A N 1
ATOM 914 C CA . PRO A 1 118 ? 3.052 12.934 -12.950 1.00 93.81 118 PRO A CA 1
ATOM 915 C C . PRO A 1 118 ? 2.006 11.817 -12.965 1.00 93.81 118 PRO A C 1
ATOM 917 O O . PRO A 1 118 ? 0.818 12.093 -13.144 1.00 93.81 118 PRO A O 1
ATOM 920 N N . THR A 1 119 ? 2.412 10.566 -12.721 1.00 94.06 119 THR A N 1
ATOM 921 C CA . THR A 1 119 ? 1.490 9.422 -12.660 1.00 94.06 119 THR A CA 1
ATOM 922 C C . THR A 1 119 ? 0.472 9.574 -11.531 1.00 94.06 119 THR A C 1
ATOM 924 O O . THR A 1 119 ? -0.726 9.425 -11.772 1.00 94.06 119 THR A O 1
ATOM 927 N N . CYS A 1 120 ? 0.912 9.933 -10.323 1.00 91.31 120 CYS A N 1
ATOM 928 C CA . CYS A 1 120 ? 0.022 10.175 -9.188 1.00 91.31 120 CYS A CA 1
ATOM 929 C C . CYS A 1 120 ? -0.965 11.314 -9.478 1.00 91.31 120 CYS A C 1
ATOM 931 O O . CYS A 1 120 ? -2.161 11.156 -9.254 1.00 91.31 120 CYS A O 1
ATOM 933 N N . ARG A 1 121 ? -0.497 12.435 -10.046 1.00 90.06 121 ARG A N 1
ATOM 934 C CA . ARG A 1 121 ? -1.362 13.569 -10.422 1.00 90.06 121 ARG A CA 1
ATOM 935 C C . ARG A 1 121 ? -2.394 13.197 -11.485 1.00 90.06 121 ARG A C 1
ATOM 937 O O . ARG A 1 121 ? -3.536 13.642 -11.402 1.00 90.06 121 ARG A O 1
ATOM 944 N N . PHE A 1 122 ? -2.002 12.394 -12.473 1.00 90.50 122 PHE A N 1
ATOM 945 C CA . PHE A 1 122 ? -2.896 11.944 -13.539 1.00 90.50 122 PHE A CA 1
ATOM 946 C C . PHE A 1 122 ? -4.044 11.090 -12.988 1.00 90.50 122 PHE A C 1
ATOM 948 O O . PHE A 1 122 ? -5.198 11.318 -13.338 1.00 90.50 122 PHE A O 1
ATOM 955 N N . LEU A 1 123 ? -3.742 10.154 -12.084 1.00 87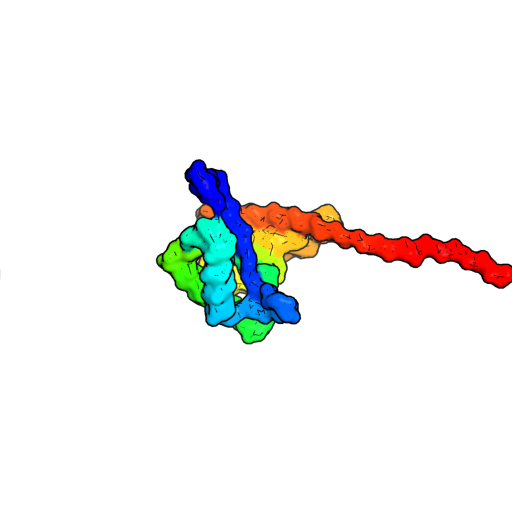.69 123 LEU A N 1
ATOM 956 C CA . LEU A 1 123 ? -4.739 9.255 -11.492 1.00 87.69 123 LEU A CA 1
ATOM 957 C C . LEU A 1 123 ? -5.683 9.951 -10.488 1.00 87.69 123 LEU A C 1
ATOM 959 O O . LEU A 1 123 ? -6.733 9.408 -10.168 1.00 87.69 123 LEU A O 1
ATOM 963 N N . GLN A 1 124 ? -5.344 11.149 -9.998 1.00 74.94 124 GLN A N 1
ATOM 964 C CA . GLN A 1 124 ? -6.138 11.887 -9.001 1.00 74.94 124 GLN A CA 1
ATOM 965 C C . GLN A 1 124 ? -7.333 12.671 -9.570 1.00 74.94 124 GLN A C 1
ATOM 967 O O . GLN A 1 124 ? -8.176 13.133 -8.805 1.00 74.94 124 GLN A O 1
ATOM 972 N N . ARG A 1 125 ? -7.440 12.882 -10.886 1.00 60.88 125 ARG A N 1
ATOM 973 C CA . ARG A 1 125 ? -8.561 13.654 -11.458 1.00 60.88 125 ARG A CA 1
ATOM 974 C C . ARG A 1 125 ? -9.709 12.714 -11.863 1.00 60.88 125 ARG A C 1
ATOM 976 O O . ARG A 1 125 ? -9.452 11.871 -12.717 1.00 60.88 125 ARG A O 1
ATOM 983 N N . PRO A 1 126 ? -10.956 12.832 -11.334 1.00 50.97 126 PRO A N 1
ATOM 984 C CA . PRO A 1 126 ? -11.534 13.815 -10.398 1.00 50.97 126 PRO A CA 1
ATOM 985 C C . PRO A 1 126 ? -11.771 13.274 -8.965 1.00 50.97 126 PRO A C 1
ATOM 987 O O . PRO A 1 126 ? -12.529 13.874 -8.204 1.00 50.97 126 PRO A O 1
ATOM 990 N N . GLN A 1 127 ? -11.186 12.133 -8.589 1.00 41.31 127 GLN A N 1
ATOM 991 C CA . GLN A 1 127 ? -11.462 11.487 -7.303 1.00 41.31 127 GLN A CA 1
ATOM 992 C C . GLN A 1 127 ? -10.640 12.132 -6.174 1.00 41.31 127 GLN A C 1
ATOM 994 O O . GLN A 1 127 ? -9.442 11.896 -6.027 1.00 41.31 127 GLN A O 1
ATOM 999 N N . THR A 1 128 ? -11.301 12.955 -5.361 1.00 40.22 128 THR A N 1
ATOM 1000 C CA . THR A 1 128 ? -10.755 13.614 -4.170 1.00 40.22 128 THR A CA 1
ATOM 1001 C C . THR A 1 128 ? -10.255 12.582 -3.152 1.00 40.22 128 THR A C 1
ATOM 1003 O O . THR A 1 128 ? -11.019 12.116 -2.314 1.00 40.22 128 THR A O 1
ATOM 1006 N N . TYR A 1 129 ? -8.967 12.236 -3.190 1.00 42.78 129 TYR A N 1
ATOM 1007 C CA . TYR A 1 129 ? -8.300 11.531 -2.097 1.00 42.78 129 TYR A CA 1
ATOM 1008 C C . TYR A 1 129 ? -6.904 12.107 -1.848 1.00 42.78 129 TYR A C 1
ATOM 1010 O O . TYR A 1 129 ? -6.110 12.339 -2.758 1.00 42.78 129 TYR A O 1
ATOM 1018 N N . LEU A 1 130 ? -6.664 12.383 -0.567 1.00 41.97 130 LEU A N 1
ATOM 1019 C CA . LEU A 1 130 ? -5.478 12.987 0.022 1.00 41.97 130 LEU A CA 1
ATOM 1020 C C . LEU A 1 130 ? -4.232 12.129 -0.249 1.00 41.97 130 LEU A C 1
ATOM 1022 O O . LEU A 1 130 ? -3.962 11.177 0.481 1.00 41.97 130 LEU A O 1
ATOM 1026 N N . PHE A 1 131 ? -3.436 12.501 -1.252 1.00 45.78 131 PHE A N 1
ATOM 1027 C CA . PHE A 1 131 ? -2.063 12.012 -1.348 1.00 45.78 131 PHE A CA 1
ATOM 1028 C C . PHE A 1 131 ? -1.222 12.709 -0.282 1.00 45.78 131 PHE A C 1
ATOM 1030 O O . PHE A 1 131 ? -0.762 13.838 -0.453 1.00 45.78 131 PHE A O 1
ATOM 1037 N N . LEU A 1 132 ? -1.026 12.019 0.838 1.00 44.31 132 LEU A N 1
ATOM 1038 C CA . LEU A 1 132 ? -0.020 12.399 1.814 1.00 44.31 132 LEU A CA 1
ATOM 1039 C C . LEU A 1 132 ? 1.354 12.043 1.223 1.00 44.31 132 LEU A C 1
ATOM 1041 O O . LEU A 1 132 ? 1.808 10.905 1.336 1.00 44.31 132 LEU A O 1
ATOM 1045 N N . PHE A 1 133 ? 2.015 13.009 0.579 1.00 45.50 133 PHE A N 1
ATOM 1046 C CA . PHE A 1 133 ? 3.449 12.919 0.305 1.00 45.50 133 PHE A CA 1
ATOM 1047 C C . PHE A 1 133 ? 4.168 12.925 1.653 1.00 45.50 133 PHE A C 1
ATOM 1049 O O . PHE A 1 133 ? 4.479 13.976 2.208 1.00 45.50 133 PHE A O 1
ATOM 1056 N N . THR A 1 134 ? 4.378 11.747 2.236 1.00 42.72 134 THR A N 1
ATOM 1057 C CA . THR A 1 134 ? 5.285 11.645 3.376 1.00 42.72 134 THR A CA 1
ATOM 1058 C C . THR A 1 134 ? 6.694 11.708 2.813 1.00 42.72 134 THR A C 1
ATOM 1060 O O . THR A 1 134 ? 7.209 10.704 2.330 1.00 42.72 134 THR A O 1
ATOM 1063 N N . VAL A 1 135 ? 7.285 12.902 2.859 1.00 41.19 135 VAL A N 1
ATOM 1064 C CA . VAL A 1 135 ? 8.728 13.107 2.722 1.00 41.19 135 VAL A CA 1
ATOM 1065 C C . VAL A 1 135 ? 9.394 12.276 3.814 1.00 41.19 135 VAL A C 1
ATOM 1067 O O . VAL A 1 135 ? 9.372 12.645 4.988 1.00 41.19 135 VAL A O 1
ATOM 1070 N N . CYS A 1 136 ? 9.937 11.116 3.456 1.00 40.72 136 CYS A N 1
ATOM 1071 C CA . CYS A 1 136 ? 10.819 10.388 4.350 1.00 40.72 136 CYS A CA 1
ATOM 1072 C C . CYS A 1 136 ? 12.240 10.882 4.067 1.00 40.72 136 CYS A C 1
ATOM 1074 O O . CYS A 1 136 ? 12.863 10.443 3.107 1.00 40.72 136 CYS A O 1
ATOM 1076 N N . PHE A 1 137 ? 12.754 11.800 4.892 1.00 33.00 137 PHE A N 1
ATOM 1077 C CA . PHE A 1 137 ? 14.198 12.027 4.984 1.00 33.00 137 PHE A CA 1
ATOM 1078 C C . PHE A 1 137 ? 14.821 10.747 5.553 1.00 33.00 137 PHE A C 1
ATOM 1080 O O . PHE A 1 137 ? 14.911 10.567 6.768 1.00 33.00 137 PHE A O 1
ATOM 1087 N N . GLN A 1 138 ? 15.206 9.809 4.689 1.00 39.09 138 GLN A N 1
ATOM 1088 C CA . GLN A 1 138 ? 16.172 8.797 5.087 1.00 39.09 138 GLN A CA 1
ATOM 1089 C C . GLN A 1 138 ? 17.530 9.496 5.103 1.00 39.09 138 GLN A C 1
ATOM 1091 O O . GLN A 1 138 ? 18.113 9.758 4.059 1.00 39.09 138 GLN A O 1
ATOM 1096 N N . ASN A 1 139 ? 18.010 9.866 6.294 1.00 32.91 139 ASN A N 1
ATOM 1097 C CA . ASN A 1 139 ? 19.375 10.354 6.464 1.00 32.91 139 ASN A CA 1
ATOM 1098 C C . ASN A 1 139 ? 20.343 9.280 5.950 1.00 32.91 139 ASN A C 1
ATOM 1100 O O . ASN A 1 139 ? 20.655 8.328 6.668 1.00 32.91 139 ASN A O 1
ATOM 1104 N N . GLN A 1 140 ? 20.842 9.436 4.724 1.00 43.06 140 GLN A N 1
ATOM 1105 C CA . GLN A 1 140 ? 22.039 8.737 4.287 1.00 43.06 140 GLN A CA 1
ATOM 1106 C C . GLN A 1 140 ? 23.235 9.380 4.989 1.00 43.06 140 GLN A C 1
ATOM 1108 O O . GLN A 1 140 ? 23.905 10.253 4.448 1.00 43.06 140 GLN A O 1
ATOM 1113 N N . VAL A 1 141 ? 23.505 8.968 6.228 1.00 37.62 141 VAL A N 1
ATOM 1114 C CA . VAL A 1 141 ? 24.790 9.271 6.861 1.00 37.62 141 VAL A CA 1
ATOM 1115 C C . VAL A 1 141 ? 25.834 8.394 6.177 1.00 37.62 141 VAL A C 1
ATOM 1117 O O . VAL A 1 141 ? 26.001 7.227 6.522 1.00 37.62 141 VAL A O 1
ATOM 1120 N N . HIS A 1 142 ? 26.520 8.939 5.175 1.00 42.66 142 HIS A N 1
ATOM 1121 C CA . HIS A 1 142 ? 27.778 8.361 4.720 1.00 42.66 142 HIS A CA 1
ATOM 1122 C C . HIS A 1 142 ? 28.841 8.671 5.781 1.00 42.66 142 HIS A C 1
ATOM 1124 O O . HIS A 1 142 ? 29.217 9.824 5.979 1.00 42.66 142 HIS A O 1
ATOM 1130 N N . SER A 1 143 ? 29.311 7.645 6.495 1.00 39.94 143 SER A N 1
ATOM 1131 C CA . SER A 1 143 ? 30.541 7.740 7.282 1.00 39.94 143 SER A CA 1
ATOM 1132 C C . SER A 1 143 ? 31.709 7.847 6.302 1.00 39.94 143 SER A C 1
ATOM 1134 O O . SER A 1 143 ? 32.127 6.860 5.700 1.00 39.94 143 SER A O 1
ATOM 1136 N N . THR A 1 144 ? 32.228 9.057 6.107 1.00 38.47 144 THR A N 1
ATOM 1137 C CA . THR A 1 144 ? 33.548 9.254 5.509 1.00 38.47 144 THR A CA 1
ATOM 1138 C C . THR A 1 144 ? 34.590 8.887 6.562 1.00 38.47 144 THR A C 1
ATOM 1140 O O . THR A 1 144 ? 34.983 9.725 7.373 1.00 38.47 144 THR A O 1
ATOM 1143 N N . ASN A 1 145 ? 35.035 7.631 6.582 1.00 37.28 145 ASN A N 1
ATOM 1144 C CA . ASN A 1 145 ? 36.297 7.287 7.234 1.00 37.28 145 ASN A CA 1
ATOM 1145 C C . ASN A 1 145 ? 37.450 7.765 6.341 1.00 37.28 145 ASN A C 1
ATOM 1147 O O . ASN A 1 145 ? 38.082 6.982 5.638 1.00 37.28 145 ASN A O 1
ATOM 1151 N N . GLU A 1 146 ? 37.715 9.068 6.382 1.00 41.75 146 GLU A N 1
ATOM 1152 C CA . GLU A 1 146 ? 39.011 9.636 6.030 1.00 41.75 146 GLU A CA 1
ATOM 1153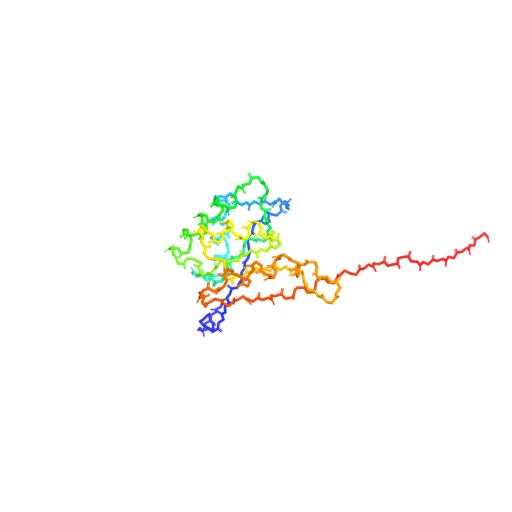 C C . GLU A 1 146 ? 39.698 10.094 7.317 1.00 41.75 146 GLU A C 1
ATOM 1155 O O . GLU A 1 146 ? 39.436 11.171 7.844 1.00 41.75 146 GLU A O 1
ATOM 1160 N N . THR A 1 147 ? 40.623 9.277 7.813 1.00 36.38 147 THR A N 1
ATOM 1161 C CA . THR A 1 147 ? 41.755 9.772 8.598 1.00 36.38 147 THR A CA 1
ATOM 1162 C C . THR A 1 147 ? 43.037 9.153 8.062 1.00 36.38 147 THR A C 1
ATOM 1164 O O . THR A 1 147 ? 43.411 8.018 8.338 1.00 36.38 147 THR A O 1
ATOM 1167 N N . SER A 1 148 ? 43.721 9.963 7.262 1.00 38.22 148 SER A N 1
ATOM 1168 C CA . SER A 1 148 ? 45.154 9.876 7.015 1.00 38.22 148 SER A CA 1
ATOM 1169 C C . SER A 1 148 ? 45.921 9.958 8.338 1.00 38.22 148 SER A C 1
ATOM 1171 O O . SER A 1 148 ? 45.748 10.919 9.086 1.00 38.22 148 SER A O 1
ATOM 1173 N N . SER A 1 149 ? 46.835 9.020 8.599 1.00 35.66 149 SER A N 1
ATOM 1174 C CA . SER A 1 149 ? 48.124 9.381 9.197 1.00 35.66 149 SER A CA 1
ATOM 1175 C C . SER A 1 149 ? 49.173 8.297 8.968 1.00 35.66 149 SER A C 1
ATOM 1177 O O . SER A 1 149 ? 49.113 7.198 9.513 1.00 35.66 149 SER A O 1
ATOM 1179 N N . LYS A 1 150 ? 50.162 8.656 8.150 1.00 42.88 150 LYS A N 1
ATOM 1180 C CA . LYS A 1 150 ? 51.470 8.012 8.051 1.00 42.88 150 LYS A CA 1
ATOM 1181 C C . LYS A 1 150 ? 52.148 7.986 9.428 1.00 42.88 150 LYS A C 1
ATOM 1183 O O . LYS A 1 150 ? 52.223 9.026 10.082 1.00 42.88 150 LYS A O 1
ATOM 1188 N N . ARG A 1 151 ? 52.742 6.851 9.797 1.00 35.75 151 ARG A N 1
ATOM 1189 C CA . ARG A 1 151 ? 53.945 6.793 10.644 1.00 35.75 151 ARG A CA 1
ATOM 1190 C C . ARG A 1 151 ? 54.628 5.428 10.485 1.00 35.75 151 ARG A C 1
ATOM 1192 O O . ARG A 1 151 ? 54.197 4.439 11.065 1.00 35.75 151 ARG A O 1
ATOM 1199 N N . THR A 1 152 ? 55.629 5.402 9.607 1.00 47.00 152 THR A N 1
ATOM 1200 C CA . THR A 1 152 ? 56.879 4.650 9.807 1.00 47.00 152 THR A CA 1
ATOM 1201 C C . THR A 1 152 ? 57.673 5.280 10.936 1.00 47.00 1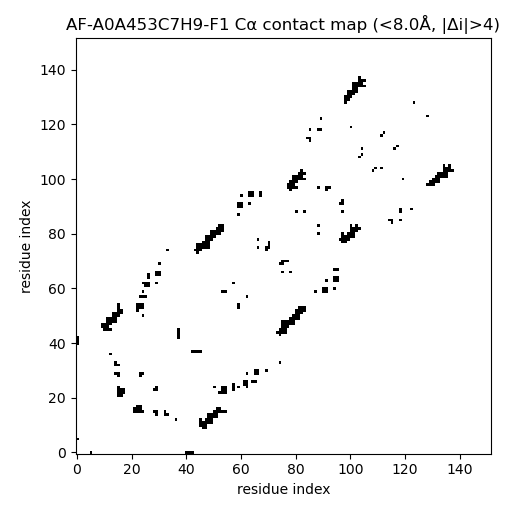52 THR A C 1
ATOM 1203 O O . THR A 1 152 ? 57.595 6.530 11.036 1.00 47.00 152 THR A O 1
#

Foldseek 3Di:
DDDPCVVVDQAEDEDQQDPVRHGDLALVRLVVVLVVVCVVVVHQAHAEYEHADDDPVDQLLNSLLNVVVCCVVRRYVAYEYEPDFLVSQVSSCVNPNHQEYEYADDPVDHPCVVRPVVSVVVSPPPPDHDHPHPHDPPPPPDPPPDDDDDDD

Organism: Aegilops tauschii subsp. strangulata (NCBI:txid200361)

Mean predicted aligned error: 8.25 Å

Sequence (152 aa):
LQGGAREKVQLATKFGITPAREVRGDPAYVRAACEGSLARLGVDCIDLYYQHRIDKNVPVEITMGEIKKLVQEGKVKYVGLSEASAATIRRAHAVHPITAVQLEWSLWSRDVEEDIIPTCRFLQRPQTYLFLFTVCFQNQVHSTNETSSKRT

Nearest PDB structures (foldseek):
  3uyi-assembly1_A-2  TM=9.764E-01  e=6.907E-17  Rauvolfia serpentina
  3v0u-assembly1_A  TM=9.646E-01  e=3.546E-16  Rauvolfia serpentina
  3v0t-assembly1_A  TM=9.592E-01  e=2.556E-16  Rauvolfia serpentina
  1pz0-assembly1_A  TM=9.507E-01  e=2.222E-10  Bacillus subtilis
  3n2t-assembly1_A  TM=9.457E-01  e=3.705E-09  Gluconobacter oxydans

pLDDT: mean 84.8, std 21.55, range [32.91, 98.75]